Protein AF-A0A7W1QU74-F1 (afdb_monomer_lite)

Structure (mmCIF, N/CA/C/O backbone):
data_AF-A0A7W1QU74-F1
#
_entry.id   AF-A0A7W1QU74-F1
#
loop_
_atom_site.group_PDB
_atom_site.id
_atom_site.type_symbol
_atom_site.label_atom_id
_atom_site.label_alt_id
_atom_site.label_comp_id
_atom_site.label_asym_id
_atom_site.label_entity_id
_atom_site.label_seq_id
_atom_site.pdbx_PDB_ins_code
_atom_site.Cartn_x
_atom_site.Cartn_y
_atom_site.Cartn_z
_atom_site.occupancy
_atom_site.B_iso_or_equiv
_atom_site.auth_seq_id
_atom_site.auth_comp_id
_atom_site.auth_asym_id
_atom_site.auth_atom_id
_atom_site.pdbx_PDB_model_num
ATOM 1 N N . ILE A 1 1 ? -1.148 -2.366 17.565 1.00 85.62 1 ILE A N 1
ATOM 2 C CA . ILE A 1 1 ? -0.904 -1.074 16.875 1.00 85.62 1 ILE A CA 1
ATOM 3 C C . ILE A 1 1 ? -2.054 -0.741 15.926 1.00 85.62 1 ILE A C 1
ATOM 5 O O . ILE A 1 1 ? -2.780 0.194 16.216 1.00 85.62 1 ILE A O 1
ATOM 9 N N . LEU A 1 2 ? -2.307 -1.532 14.875 1.00 92.75 2 LEU A N 1
ATOM 10 C CA . LEU A 1 2 ? -3.390 -1.242 13.912 1.00 92.75 2 LEU A CA 1
ATOM 11 C C . LEU A 1 2 ? -4.818 -1.345 14.492 1.00 92.75 2 LEU A C 1
ATOM 13 O O . LEU A 1 2 ? -5.748 -0.751 13.965 1.00 92.75 2 LEU A O 1
ATOM 17 N N . ALA A 1 3 ? -5.010 -2.078 15.591 1.00 94.00 3 ALA A N 1
ATOM 18 C CA . ALA A 1 3 ? -6.294 -2.157 16.297 1.00 94.00 3 ALA A CA 1
ATOM 19 C C . ALA A 1 3 ? -6.562 -0.964 17.242 1.00 94.00 3 ALA A C 1
ATOM 21 O O . ALA A 1 3 ? -7.502 -1.013 18.028 1.00 94.00 3 ALA A O 1
ATOM 22 N N . GLY A 1 4 ? -5.733 0.082 17.189 1.00 90.62 4 GLY A N 1
ATOM 23 C CA . GLY A 1 4 ? -5.732 1.163 18.168 1.00 90.62 4 GLY A CA 1
ATOM 24 C C . GLY A 1 4 ? -4.735 0.896 19.296 1.00 90.62 4 GLY A C 1
ATOM 25 O O . GLY A 1 4 ? -4.360 -0.247 19.582 1.00 90.62 4 GLY A O 1
ATOM 26 N N . VAL A 1 5 ? -4.236 1.971 19.904 1.00 92.38 5 VAL A N 1
ATOM 27 C CA . VAL A 1 5 ? -3.297 1.944 21.037 1.00 92.38 5 VAL A CA 1
ATOM 28 C C . VAL A 1 5 ? -3.630 3.116 21.952 1.00 92.38 5 VAL A C 1
ATOM 30 O O . VAL A 1 5 ? -3.800 4.231 21.472 1.00 92.38 5 VAL A O 1
ATOM 33 N N . ARG A 1 6 ? -3.699 2.880 23.270 1.00 91.62 6 ARG A N 1
ATOM 34 C CA . ARG A 1 6 ? -3.923 3.928 24.290 1.00 91.62 6 ARG A CA 1
ATOM 35 C C . ARG A 1 6 ? -5.153 4.810 24.005 1.00 91.62 6 ARG A C 1
ATOM 37 O O . ARG A 1 6 ? -5.068 6.031 24.038 1.00 91.62 6 ARG A O 1
ATOM 44 N N . GLY A 1 7 ? -6.289 4.183 23.701 1.00 88.31 7 GLY A N 1
ATOM 45 C CA . GLY A 1 7 ? -7.550 4.887 23.435 1.00 88.31 7 GLY A CA 1
ATOM 46 C C . GLY A 1 7 ? -7.663 5.504 22.038 1.00 88.31 7 GLY A C 1
ATOM 47 O O . GLY A 1 7 ? -8.731 5.999 21.693 1.00 88.31 7 GLY A O 1
ATOM 48 N N . ALA A 1 8 ? -6.612 5.445 21.212 1.00 91.25 8 ALA A N 1
ATOM 49 C CA . ALA A 1 8 ? -6.726 5.800 19.804 1.00 91.25 8 ALA A CA 1
ATOM 50 C C . ALA A 1 8 ? -7.633 4.795 19.067 1.00 91.25 8 ALA A C 1
ATOM 52 O O . ALA A 1 8 ? -7.555 3.593 19.355 1.00 91.25 8 ALA A O 1
ATOM 53 N N . PRO A 1 9 ? -8.457 5.257 18.108 1.00 93.75 9 PRO A N 1
ATOM 54 C CA . PRO A 1 9 ? -9.289 4.372 17.305 1.00 93.75 9 PRO A CA 1
ATOM 55 C C . PRO A 1 9 ? -8.434 3.398 16.472 1.00 93.75 9 PRO A C 1
ATOM 57 O O . PRO A 1 9 ? -7.270 3.693 16.175 1.00 93.75 9 PRO A O 1
ATOM 60 N N . PRO A 1 10 ? -8.991 2.238 16.082 1.00 96.62 10 PRO A N 1
ATOM 61 C CA . PRO A 1 10 ? -8.355 1.365 15.103 1.00 96.62 10 PRO A CA 1
ATOM 62 C C . PRO A 1 10 ? -8.165 2.094 13.771 1.00 96.62 10 PRO A C 1
ATOM 64 O O . PRO A 1 10 ? -8.939 2.989 13.431 1.00 96.62 10 PRO A O 1
ATOM 67 N N . VAL A 1 11 ? -7.141 1.700 13.013 1.00 97.00 11 VAL A N 1
ATOM 68 C CA . VAL A 1 11 ? -6.965 2.203 11.647 1.00 97.00 11 VAL A CA 1
ATOM 69 C C . VAL A 1 11 ? -7.881 1.462 10.679 1.00 97.00 11 VAL A C 1
ATOM 71 O O . VAL A 1 11 ? -8.263 0.313 10.917 1.00 97.00 11 VAL A O 1
ATOM 74 N N . ASP A 1 12 ? -8.167 2.108 9.559 1.00 97.62 12 ASP A N 1
ATOM 75 C CA . ASP A 1 12 ? -8.837 1.526 8.408 1.00 97.62 12 ASP A CA 1
ATOM 76 C C . ASP A 1 12 ? -7.910 0.510 7.725 1.00 97.62 12 ASP A C 1
ATOM 78 O O . ASP A 1 12 ? -7.017 0.850 6.944 1.00 97.62 12 ASP A O 1
ATOM 82 N N . LYS A 1 13 ? -8.073 -0.760 8.097 1.00 96.81 13 LYS A N 1
ATOM 83 C CA . LYS A 1 13 ? -7.250 -1.853 7.570 1.00 96.81 13 LYS A CA 1
ATOM 84 C C . LYS A 1 13 ? -7.570 -2.146 6.111 1.00 96.81 13 LYS A C 1
ATOM 86 O O . LYS A 1 13 ? -6.653 -2.486 5.370 1.00 96.81 13 LYS A O 1
ATOM 91 N N . ASP A 1 14 ? -8.825 -1.989 5.706 1.00 97.88 14 ASP A N 1
ATOM 92 C CA . ASP A 1 14 ? -9.249 -2.255 4.333 1.00 97.88 14 ASP A CA 1
ATOM 93 C C . ASP A 1 14 ? -8.604 -1.244 3.384 1.00 97.88 14 ASP A C 1
ATOM 95 O O . ASP A 1 14 ? -8.079 -1.621 2.340 1.00 97.88 14 ASP A O 1
ATOM 99 N N . ALA A 1 15 ? -8.515 0.027 3.787 1.00 97.94 15 ALA A N 1
ATOM 100 C CA . ALA A 1 15 ? -7.771 1.031 3.033 1.00 97.94 15 ALA A CA 1
ATOM 101 C C . ALA A 1 15 ? -6.272 0.699 2.899 1.00 97.94 15 ALA A C 1
ATOM 103 O O . ALA A 1 15 ? -5.689 0.938 1.842 1.00 97.94 15 ALA A O 1
ATOM 104 N N . LEU A 1 16 ? -5.645 0.128 3.936 1.00 97.00 16 LEU A N 1
ATOM 105 C CA . LEU A 1 16 ? -4.246 -0.305 3.867 1.00 97.00 16 LEU A CA 1
ATOM 106 C C . LEU A 1 16 ? -4.066 -1.489 2.906 1.00 97.00 16 LEU A C 1
ATOM 108 O O . LEU A 1 16 ? -3.144 -1.478 2.095 1.00 97.00 16 LEU A O 1
ATOM 112 N N . VAL A 1 17 ? -4.958 -2.481 2.968 1.00 98.00 17 VAL A N 1
ATOM 113 C CA . VAL A 1 17 ? -4.954 -3.628 2.048 1.00 98.00 17 VAL A CA 1
ATOM 114 C C . VAL A 1 17 ? -5.151 -3.155 0.611 1.00 98.00 17 VAL A C 1
ATOM 116 O O . VAL A 1 17 ? -4.373 -3.528 -0.261 1.00 98.00 17 VAL A O 1
ATOM 119 N N . ASN A 1 18 ? -6.120 -2.273 0.369 1.00 98.38 18 ASN A N 1
ATOM 120 C CA . ASN A 1 18 ? -6.367 -1.711 -0.956 1.00 98.38 18 ASN A CA 1
ATOM 121 C C . ASN A 1 18 ? -5.154 -0.940 -1.484 1.00 98.38 18 ASN A C 1
ATOM 123 O O . ASN A 1 18 ? -4.807 -1.088 -2.650 1.00 98.38 18 ASN A O 1
ATOM 127 N N . LEU A 1 19 ? -4.468 -0.167 -0.635 1.00 97.62 19 LEU A N 1
ATOM 128 C CA . LEU A 1 19 ? -3.217 0.488 -1.017 1.00 97.62 19 LEU A CA 1
ATOM 129 C C . LEU A 1 19 ? -2.155 -0.531 -1.456 1.00 97.62 19 LEU A C 1
ATOM 131 O O . LEU A 1 19 ? -1.537 -0.348 -2.500 1.00 97.62 19 LEU A O 1
ATOM 135 N N . MET A 1 20 ? -1.961 -1.612 -0.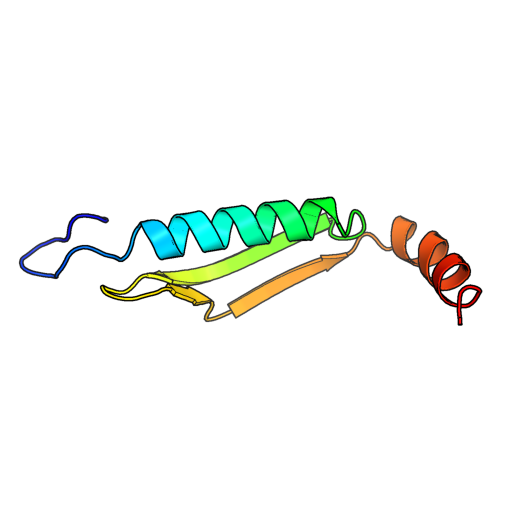697 1.00 97.56 20 MET A N 1
ATOM 136 C CA . MET A 1 20 ? -0.995 -2.661 -1.047 1.00 97.56 20 MET A CA 1
ATOM 137 C C . MET A 1 20 ? -1.352 -3.368 -2.361 1.00 97.56 20 MET A C 1
ATOM 139 O O . MET A 1 20 ? -0.461 -3.643 -3.162 1.00 97.56 20 MET A O 1
ATOM 143 N N . LEU A 1 21 ? -2.639 -3.632 -2.603 1.00 98.38 21 LEU A N 1
ATOM 144 C CA . LEU A 1 21 ? -3.114 -4.223 -3.855 1.00 98.38 21 LEU A CA 1
ATOM 145 C C . LEU A 1 21 ? -2.883 -3.284 -5.042 1.00 98.38 21 LEU A C 1
ATOM 147 O O . LEU A 1 21 ? -2.298 -3.709 -6.031 1.00 98.38 21 LEU A O 1
ATOM 151 N N . MET A 1 22 ? -3.235 -2.001 -4.914 1.00 97.25 22 MET A N 1
ATOM 152 C CA . MET A 1 22 ? -2.984 -1.002 -5.961 1.00 97.25 22 MET A CA 1
ATOM 153 C C . MET A 1 22 ? -1.491 -0.875 -6.284 1.00 97.25 22 MET A C 1
ATOM 155 O O . MET A 1 22 ? -1.122 -0.765 -7.448 1.00 97.25 22 MET A O 1
ATOM 159 N N . ILE A 1 23 ? -0.620 -0.921 -5.272 1.00 96.69 23 ILE A N 1
ATOM 160 C CA . ILE A 1 23 ? 0.836 -0.935 -5.473 1.00 96.69 23 ILE A CA 1
ATOM 161 C C . ILE A 1 23 ? 1.271 -2.197 -6.225 1.00 96.69 23 ILE A C 1
ATOM 163 O O . ILE A 1 23 ? 2.059 -2.109 -7.162 1.00 96.69 23 ILE A O 1
ATOM 167 N N . SER A 1 24 ? 0.753 -3.365 -5.840 1.00 96.06 24 SER A N 1
ATOM 168 C CA . SER A 1 24 ? 1.060 -4.625 -6.520 1.00 96.06 24 SER A CA 1
ATOM 169 C C . SER A 1 24 ? 0.641 -4.588 -7.992 1.00 96.06 24 SER A C 1
ATOM 171 O O . SER A 1 24 ? 1.401 -5.020 -8.858 1.00 96.06 24 SER A O 1
ATOM 173 N N . GLU A 1 25 ? -0.548 -4.061 -8.283 1.00 97.12 25 GLU A N 1
ATOM 174 C CA . GLU A 1 25 ? -1.051 -3.880 -9.646 1.00 97.12 25 GLU A CA 1
ATOM 175 C C . GLU A 1 25 ? -0.187 -2.888 -10.430 1.00 97.12 25 GLU A C 1
ATOM 177 O O . GLU A 1 25 ? 0.200 -3.185 -11.558 1.00 97.12 25 GLU A O 1
ATOM 182 N N . LEU A 1 26 ? 0.187 -1.758 -9.819 1.00 95.06 26 LEU A N 1
ATOM 183 C CA . LEU A 1 26 ? 1.060 -0.753 -10.422 1.00 95.06 26 LEU A CA 1
ATOM 184 C C . LEU A 1 26 ? 2.416 -1.355 -10.816 1.00 95.06 26 LEU A C 1
ATOM 186 O O . LEU A 1 26 ? 2.813 -1.259 -11.972 1.00 95.06 26 LEU A O 1
ATOM 190 N N . CYS A 1 27 ? 3.105 -2.021 -9.890 1.00 93.06 27 CYS A N 1
ATOM 191 C CA . CYS A 1 27 ? 4.410 -2.621 -10.175 1.00 93.06 27 CYS A CA 1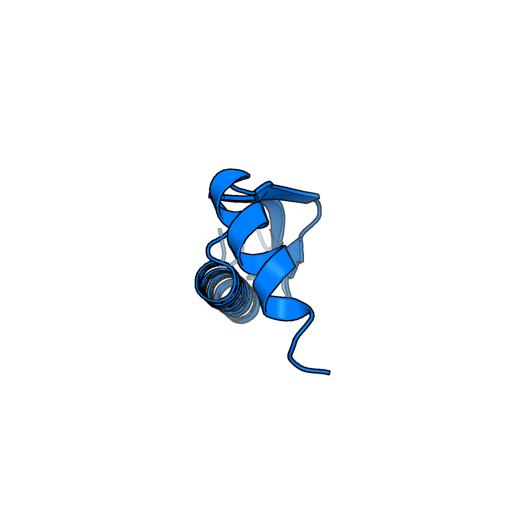
ATOM 192 C C . CYS A 1 27 ? 4.323 -3.758 -11.207 1.00 93.06 27 CYS A C 1
ATOM 194 O O . CYS A 1 27 ? 5.275 -3.994 -11.941 1.00 93.06 27 CYS A O 1
ATOM 196 N N . THR A 1 28 ? 3.185 -4.455 -11.291 1.00 92.25 28 THR A N 1
ATOM 197 C CA . THR A 1 28 ? 2.967 -5.496 -12.311 1.00 92.25 28 THR A CA 1
ATOM 198 C C . THR A 1 28 ? 2.695 -4.890 -13.690 1.00 92.25 28 THR A C 1
ATOM 200 O O . THR A 1 28 ? 3.155 -5.419 -14.699 1.00 92.25 28 THR A O 1
ATOM 203 N N . ALA A 1 29 ? 1.944 -3.788 -13.745 1.00 93.31 29 ALA A N 1
ATOM 204 C CA . ALA A 1 29 ? 1.601 -3.102 -14.987 1.00 93.31 29 ALA A CA 1
ATOM 205 C C . ALA A 1 29 ? 2.782 -2.324 -15.589 1.00 93.31 29 ALA A C 1
ATOM 207 O O . ALA A 1 29 ? 2.828 -2.140 -16.804 1.00 93.31 29 ALA A O 1
ATOM 208 N N . PHE A 1 30 ? 3.722 -1.883 -14.748 1.00 91.62 30 PHE A N 1
ATOM 209 C CA . PHE A 1 30 ? 4.880 -1.078 -15.132 1.00 91.62 30 PHE A CA 1
ATOM 210 C C . PHE A 1 30 ? 6.183 -1.770 -14.702 1.00 91.62 30 PHE A C 1
ATOM 212 O O . PHE A 1 30 ? 6.757 -1.411 -13.669 1.00 91.62 30 PHE A O 1
ATOM 219 N N . PRO A 1 31 ? 6.668 -2.767 -15.469 1.00 88.94 31 PRO A N 1
ATOM 220 C CA . PRO A 1 31 ? 7.905 -3.483 -15.155 1.00 88.94 31 PRO A CA 1
ATOM 221 C C . PRO A 1 31 ? 9.152 -2.585 -15.178 1.00 88.94 31 PRO A C 1
ATOM 223 O O . PRO A 1 31 ? 10.199 -2.990 -14.685 1.00 88.94 31 PRO A O 1
ATOM 226 N N . GLU A 1 32 ? 9.062 -1.365 -15.721 1.00 91.06 32 GLU A N 1
ATOM 227 C CA . GLU A 1 32 ? 10.118 -0.358 -15.629 1.00 91.06 32 GLU A CA 1
ATOM 228 C C . GLU A 1 32 ? 10.329 0.184 -14.208 1.00 91.06 32 GLU A C 1
ATOM 230 O O . GLU A 1 32 ? 11.369 0.786 -13.945 1.00 91.06 32 GLU A O 1
ATOM 235 N N . ILE A 1 33 ? 9.372 -0.004 -13.292 1.00 93.75 33 ILE A N 1
ATOM 236 C CA . ILE A 1 33 ? 9.523 0.379 -11.887 1.00 93.75 33 ILE A CA 1
ATOM 237 C C . ILE A 1 33 ? 10.490 -0.601 -11.217 1.00 93.75 33 ILE A C 1
ATOM 239 O O . ILE A 1 33 ? 10.130 -1.724 -10.873 1.00 93.75 33 ILE A O 1
ATOM 243 N N . ALA A 1 34 ? 11.724 -0.152 -10.998 1.00 93.88 34 ALA A N 1
ATOM 244 C CA . ALA A 1 34 ? 12.754 -0.915 -10.301 1.00 93.88 34 ALA A CA 1
ATOM 245 C C . ALA A 1 34 ? 12.572 -0.866 -8.775 1.00 93.88 34 ALA A C 1
ATOM 247 O O . ALA A 1 34 ? 12.811 -1.853 -8.083 1.00 93.88 34 ALA A O 1
ATOM 248 N N . GLU A 1 35 ? 12.143 0.283 -8.247 1.00 94.81 35 GLU A N 1
ATOM 249 C CA . GLU A 1 35 ? 11.874 0.487 -6.822 1.00 94.81 35 GLU A CA 1
ATOM 250 C C . GLU A 1 35 ? 10.684 1.433 -6.651 1.00 94.81 35 GLU A C 1
ATOM 252 O O . GLU A 1 35 ? 10.601 2.469 -7.312 1.00 94.81 35 GLU A O 1
ATOM 257 N N . LEU A 1 36 ? 9.789 1.097 -5.724 1.00 96.12 36 LEU A N 1
ATOM 258 C CA . LEU A 1 36 ? 8.749 1.987 -5.223 1.00 96.12 36 LEU A CA 1
ATOM 259 C C . LEU A 1 36 ? 8.868 2.041 -3.701 1.00 96.12 36 LEU A C 1
ATOM 261 O O . LEU A 1 36 ? 8.596 1.055 -3.017 1.00 96.12 36 LEU A O 1
ATOM 265 N N . ASP A 1 37 ? 9.258 3.199 -3.182 1.00 97.31 37 ASP A N 1
ATOM 266 C CA . ASP A 1 37 ? 9.394 3.460 -1.751 1.00 97.31 37 ASP A CA 1
ATOM 267 C C . ASP A 1 37 ? 8.339 4.483 -1.326 1.00 97.31 37 ASP A C 1
ATOM 269 O O . ASP A 1 37 ? 8.279 5.596 -1.856 1.00 97.31 37 ASP A O 1
ATOM 273 N N . LEU A 1 38 ? 7.484 4.094 -0.382 1.00 97.69 38 LEU A N 1
ATOM 274 C CA . LEU A 1 38 ? 6.451 4.954 0.186 1.00 97.69 38 LEU A CA 1
ATOM 275 C C . LEU A 1 38 ? 6.799 5.228 1.641 1.00 97.69 38 LEU A C 1
ATOM 277 O O . LEU A 1 38 ? 6.552 4.394 2.518 1.00 97.69 38 LEU A O 1
ATOM 281 N N . ASN A 1 39 ? 7.355 6.403 1.914 1.00 94.44 39 ASN A N 1
ATOM 282 C CA . ASN A 1 39 ? 7.800 6.728 3.256 1.00 94.44 39 ASN A CA 1
ATOM 283 C C . ASN A 1 39 ? 7.705 8.232 3.553 1.00 94.44 39 ASN A C 1
ATOM 285 O O . ASN A 1 39 ? 8.551 8.979 3.074 1.00 94.44 39 ASN A O 1
ATOM 289 N N . PRO A 1 40 ? 6.769 8.689 4.411 1.00 96.81 40 PRO A N 1
ATOM 290 C CA . PRO A 1 40 ? 5.872 7.886 5.247 1.00 96.81 40 PRO A CA 1
ATOM 291 C C . PRO A 1 40 ? 4.482 7.637 4.639 1.00 96.81 40 PRO A C 1
ATOM 293 O O . PRO A 1 40 ? 3.868 8.517 4.032 1.00 96.81 40 PRO A O 1
ATOM 296 N N . VAL A 1 41 ? 3.920 6.462 4.945 1.00 97.31 41 VAL A N 1
ATOM 297 C CA . VAL A 1 41 ? 2.483 6.171 4.805 1.00 97.31 41 VAL A CA 1
ATOM 298 C C . VAL A 1 41 ? 1.799 6.343 6.159 1.00 97.31 41 VAL A C 1
ATOM 300 O O . VAL A 1 41 ? 2.162 5.703 7.147 1.00 97.31 41 VAL A O 1
ATOM 303 N N . ARG A 1 42 ? 0.779 7.200 6.216 1.00 96.19 42 ARG A N 1
ATOM 304 C CA . ARG A 1 42 ? -0.079 7.373 7.393 1.00 96.19 42 ARG A CA 1
ATOM 305 C C . ARG A 1 42 ? -1.404 6.649 7.207 1.00 96.19 42 ARG A C 1
ATOM 307 O O . ARG A 1 42 ? -2.120 6.909 6.248 1.00 96.19 42 ARG A O 1
ATOM 314 N N . ALA A 1 43 ? -1.761 5.806 8.171 1.00 96.19 43 ALA A N 1
ATOM 315 C CA . ALA A 1 43 ? 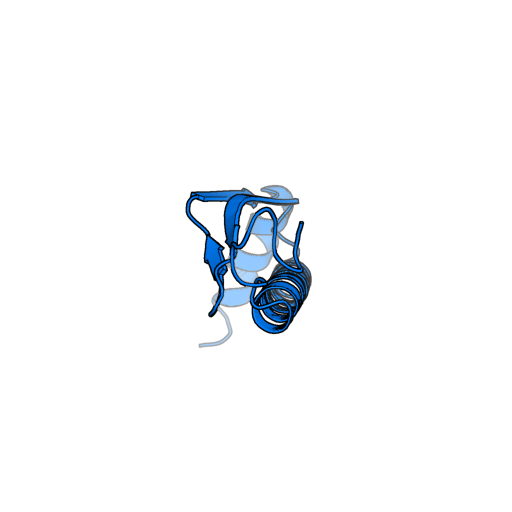-3.077 5.181 8.258 1.00 96.19 43 ALA A CA 1
ATOM 316 C C . ALA A 1 43 ? -3.930 5.875 9.326 1.00 96.19 43 ALA A C 1
ATOM 318 O O . ALA A 1 43 ? -3.462 6.114 10.442 1.00 96.19 43 ALA A O 1
ATOM 319 N N . TYR A 1 44 ? -5.178 6.187 8.985 1.00 95.94 44 TYR A N 1
ATOM 320 C CA . TYR A 1 44 ? -6.135 6.843 9.872 1.00 95.94 44 TYR A CA 1
ATOM 321 C C . TYR A 1 44 ? -7.293 5.899 10.193 1.00 95.94 44 TYR A C 1
ATOM 323 O O . TYR A 1 44 ? -7.381 4.804 9.649 1.00 95.94 44 TYR A O 1
ATOM 331 N N . ALA A 1 45 ? -8.218 6.329 11.053 1.00 96.00 45 ALA A N 1
ATOM 332 C CA . ALA A 1 45 ? -9.463 5.592 11.294 1.00 96.00 45 ALA A CA 1
ATOM 333 C C . ALA A 1 45 ? -10.355 5.486 10.043 1.00 96.00 45 ALA A C 1
ATOM 335 O O . ALA A 1 45 ? -11.252 4.651 9.995 1.00 96.00 45 ALA A O 1
ATOM 336 N N . ARG A 1 46 ? -10.114 6.343 9.042 1.00 96.19 46 ARG A N 1
ATOM 337 C CA . ARG A 1 46 ? -10.752 6.296 7.729 1.00 96.19 46 ARG A CA 1
ATOM 338 C C . ARG A 1 46 ? -9.718 6.625 6.660 1.00 96.19 46 ARG A C 1
ATOM 340 O O . ARG A 1 46 ? -9.254 7.762 6.592 1.00 96.19 46 ARG A O 1
ATOM 347 N N . GLY A 1 47 ? -9.378 5.641 5.840 1.00 97.06 47 GLY A N 1
ATOM 348 C CA . GLY A 1 47 ? -8.413 5.793 4.760 1.00 97.06 47 GLY A CA 1
ATOM 349 C C . GLY A 1 47 ? -6.940 5.834 5.183 1.00 97.06 47 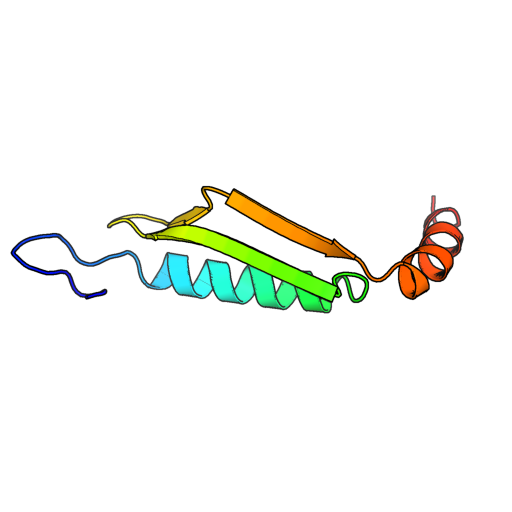GLY A C 1
ATOM 350 O O . GLY A 1 47 ? -6.560 5.705 6.352 1.00 97.06 47 GLY A O 1
ATOM 351 N N . VAL A 1 48 ? -6.104 6.043 4.170 1.00 97.94 48 VAL A N 1
ATOM 352 C CA . VAL A 1 48 ? -4.644 6.138 4.254 1.00 97.94 48 VAL A CA 1
ATOM 353 C C . VAL A 1 48 ? -4.157 7.327 3.423 1.00 97.94 48 VAL A C 1
ATOM 355 O O . VAL A 1 48 ? -4.817 7.729 2.468 1.00 97.94 48 VAL A O 1
ATOM 358 N N . ALA A 1 49 ? -3.007 7.893 3.780 1.00 97.56 49 ALA A N 1
ATOM 359 C CA . ALA A 1 49 ? -2.337 8.938 3.016 1.00 97.56 49 ALA A CA 1
ATOM 360 C C . ALA A 1 49 ? -0.858 8.597 2.837 1.00 97.56 49 ALA A C 1
ATOM 362 O O . ALA A 1 49 ? -0.160 8.293 3.806 1.00 97.56 49 ALA A O 1
ATOM 363 N N . ILE A 1 50 ? -0.384 8.700 1.602 1.00 97.62 50 ILE A N 1
ATOM 364 C CA . ILE A 1 50 ? 1.037 8.679 1.268 1.00 97.62 50 ILE A CA 1
ATOM 365 C C . ILE A 1 50 ? 1.516 10.125 1.362 1.00 97.62 50 ILE A C 1
ATOM 367 O O . ILE A 1 50 ? 0.971 10.992 0.681 1.00 97.62 50 ILE A O 1
ATOM 371 N N . LEU A 1 51 ? 2.465 10.402 2.252 1.00 97.75 51 LEU A N 1
ATOM 372 C CA . LEU A 1 51 ? 2.983 11.760 2.435 1.00 97.75 51 LEU A CA 1
ATOM 373 C C . LEU A 1 51 ? 4.179 12.054 1.533 1.00 97.75 51 LEU A C 1
ATOM 375 O O . LEU A 1 51 ? 4.395 13.210 1.187 1.00 97.75 51 LEU A O 1
ATOM 379 N N . ASP A 1 52 ? 4.929 11.016 1.174 1.00 97.31 52 ASP A N 1
ATOM 380 C CA . ASP A 1 52 ? 6.047 11.077 0.243 1.00 97.31 52 ASP A CA 1
ATOM 381 C C . ASP A 1 52 ? 6.192 9.729 -0.474 1.00 97.31 52 ASP A C 1
ATOM 383 O O . ASP A 1 52 ? 5.845 8.676 0.079 1.00 97.31 52 ASP A O 1
ATOM 387 N N . ALA A 1 53 ? 6.660 9.777 -1.718 1.00 96.75 53 ALA A N 1
ATOM 388 C CA . ALA A 1 53 ? 6.859 8.609 -2.560 1.00 96.75 53 ALA A CA 1
ATOM 389 C C . ALA A 1 53 ? 8.058 8.823 -3.482 1.00 96.75 53 ALA A C 1
ATOM 391 O O . ALA A 1 53 ? 8.166 9.852 -4.152 1.00 96.75 53 ALA A O 1
ATOM 392 N N . ARG A 1 54 ? 8.918 7.810 -3.576 1.00 97.25 54 ARG A N 1
ATOM 393 C CA . ARG A 1 54 ? 10.027 7.762 -4.528 1.00 97.25 54 ARG A CA 1
ATOM 394 C C . ARG A 1 54 ? 9.852 6.563 -5.448 1.00 97.25 54 ARG A C 1
ATOM 396 O O . ARG A 1 54 ? 9.589 5.454 -4.991 1.00 97.25 54 ARG A O 1
ATOM 403 N N . ILE A 1 55 ? 10.039 6.802 -6.743 1.00 95.88 55 ILE A N 1
ATOM 404 C CA . ILE A 1 55 ? 10.048 5.765 -7.774 1.00 95.88 55 ILE A CA 1
ATOM 405 C C . ILE A 1 55 ? 11.416 5.781 -8.438 1.00 95.88 55 ILE A C 1
ATOM 407 O O . ILE A 1 55 ? 11.859 6.826 -8.918 1.00 95.88 55 ILE A O 1
ATOM 411 N N . LEU A 1 56 ? 12.072 4.628 -8.469 1.00 94.81 56 LEU A N 1
ATOM 412 C CA . LEU A 1 56 ? 13.245 4.398 -9.296 1.00 94.81 56 LEU A CA 1
ATOM 413 C C . LEU A 1 56 ? 12.813 3.619 -10.532 1.00 94.81 56 LEU A C 1
ATOM 415 O O . LEU A 1 56 ? 12.137 2.597 -10.418 1.00 94.81 56 LEU A O 1
ATOM 419 N N . LEU A 1 57 ? 13.223 4.094 -11.701 1.00 93.75 57 LEU A N 1
ATOM 420 C CA . LEU A 1 57 ? 12.965 3.420 -12.965 1.00 93.75 57 LEU A CA 1
ATOM 421 C C . LEU A 1 57 ? 14.241 2.742 -13.464 1.00 93.75 57 LEU A C 1
ATOM 423 O O . LEU A 1 57 ? 15.326 3.320 -13.367 1.00 93.75 57 LEU A O 1
ATOM 427 N N . ASP A 1 58 ? 14.108 1.548 -14.035 1.00 90.88 58 ASP A N 1
ATOM 428 C CA . ASP A 1 58 ? 15.198 0.903 -14.759 1.00 90.88 58 ASP A CA 1
ATOM 429 C C . ASP A 1 58 ? 15.332 1.519 -16.158 1.00 90.88 58 ASP A C 1
ATOM 431 O O . ASP A 1 58 ? 14.515 1.293 -17.056 1.00 90.88 58 ASP A O 1
ATOM 435 N N . ALA A 1 59 ? 16.404 2.289 -16.353 1.00 76.50 59 ALA A N 1
ATOM 436 C CA . ALA A 1 59 ? 16.712 2.957 -17.612 1.00 76.50 59 ALA A CA 1
ATOM 437 C C . ALA A 1 59 ? 16.847 1.990 -18.805 1.00 76.50 59 ALA A C 1
ATOM 439 O O . ALA A 1 59 ? 16.589 2.402 -19.938 1.00 76.50 59 ALA A O 1
ATOM 440 N N . ALA A 1 60 ? 17.197 0.718 -18.576 1.00 73.88 60 ALA A N 1
ATOM 441 C CA . ALA A 1 60 ? 17.272 -0.284 -19.638 1.00 73.88 60 ALA A CA 1
ATOM 442 C C . ALA A 1 60 ? 15.886 -0.634 -20.216 1.00 73.88 60 ALA A C 1
ATOM 444 O O . ALA A 1 60 ? 15.774 -0.922 -21.408 1.00 73.88 60 ALA A O 1
ATOM 445 N N . CYS A 1 61 ? 14.825 -0.540 -19.408 1.00 63.53 61 CYS A N 1
ATOM 446 C CA . CYS A 1 61 ? 13.449 -0.805 -19.834 1.00 63.53 61 CYS A CA 1
ATOM 447 C C . CYS A 1 61 ? 12.777 0.418 -20.487 1.00 63.53 61 CYS A C 1
ATOM 449 O O . CYS A 1 61 ? 11.885 0.259 -21.321 1.00 63.53 61 CYS A O 1
ATOM 451 N N . ILE A 1 62 ? 13.231 1.643 -20.186 1.00 59.78 62 ILE A N 1
ATOM 452 C CA . ILE A 1 62 ? 12.636 2.882 -20.729 1.00 59.78 62 ILE A CA 1
ATOM 453 C C . ILE A 1 62 ? 12.796 2.964 -22.258 1.00 59.78 62 ILE A C 1
ATOM 455 O O . ILE A 1 62 ? 11.867 3.370 -22.959 1.00 59.78 62 ILE A O 1
ATOM 459 N N . GLY A 1 63 ? 13.944 2.539 -22.799 1.00 55.88 63 GLY A N 1
ATOM 460 C CA . GLY A 1 63 ? 14.217 2.597 -24.242 1.00 55.88 63 GLY A CA 1
ATOM 461 C C . GLY A 1 63 ? 13.334 1.675 -25.093 1.00 55.88 63 GLY A C 1
ATOM 462 O O . GLY A 1 63 ? 13.077 1.985 -26.253 1.00 55.88 63 GLY A O 1
ATOM 463 N N . ILE A 1 64 ? 12.841 0.575 -24.517 1.00 57.94 64 ILE A N 1
ATOM 464 C CA . ILE A 1 64 ? 12.012 -0.418 -25.217 1.00 57.94 64 ILE A CA 1
ATOM 465 C C . ILE A 1 64 ? 10.575 0.104 -25.385 1.00 57.94 64 ILE A C 1
ATOM 467 O O . ILE A 1 64 ? 9.997 0.002 -26.463 1.00 57.94 64 ILE A O 1
ATOM 471 N N . PHE A 1 65 ? 10.014 0.753 -24.361 1.00 55.91 65 PHE A N 1
ATOM 472 C CA . PHE A 1 65 ? 8.603 1.161 -24.368 1.00 55.91 65 PHE A CA 1
ATOM 473 C C . PHE A 1 65 ? 8.328 2.567 -24.918 1.00 55.91 65 PHE A C 1
ATOM 475 O O . PHE A 1 65 ? 7.216 2.813 -25.391 1.00 55.91 65 PHE A O 1
ATOM 482 N N . VAL A 1 66 ? 9.302 3.492 -24.907 1.00 58.38 66 VAL A N 1
ATOM 483 C CA . VAL A 1 66 ? 9.138 4.800 -25.583 1.00 58.38 66 VAL A CA 1
ATOM 484 C C . VAL A 1 66 ? 8.970 4.612 -27.101 1.00 58.38 66 VAL A C 1
ATOM 486 O O . VAL A 1 66 ? 8.263 5.394 -27.734 1.00 58.38 66 VAL A O 1
ATOM 489 N N . GLY A 1 67 ? 9.546 3.547 -27.674 1.00 51.31 67 GLY A N 1
ATOM 490 C CA . GLY A 1 67 ? 9.333 3.155 -29.072 1.00 51.31 67 GLY A CA 1
ATOM 491 C C . GLY A 1 67 ? 7.971 2.5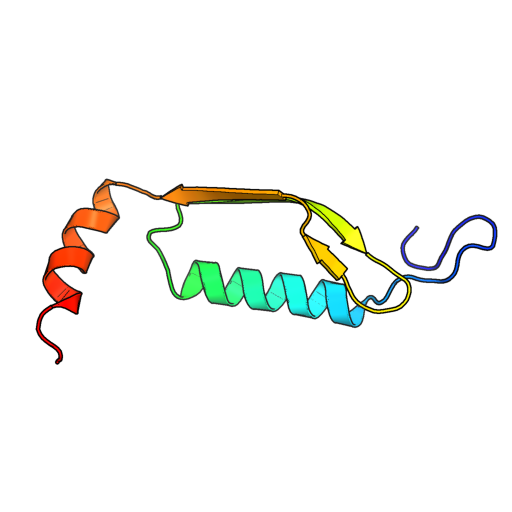02 -29.342 1.00 51.31 67 GLY A C 1
ATOM 492 O O . GLY A 1 67 ? 7.345 2.811 -30.354 1.00 51.31 67 GLY A O 1
ATOM 493 N N . ASP A 1 68 ? 7.477 1.662 -28.427 1.00 58.09 68 ASP A N 1
ATOM 494 C CA . ASP A 1 68 ? 6.247 0.877 -28.636 1.00 58.09 68 ASP A CA 1
ATOM 495 C C . ASP A 1 68 ? 4.947 1.659 -28.387 1.00 58.09 68 ASP A C 1
ATOM 497 O O . ASP A 1 68 ? 3.911 1.354 -28.982 1.00 58.09 68 ASP A O 1
ATOM 501 N N . ARG A 1 69 ? 4.963 2.701 -27.543 1.00 56.78 69 ARG A N 1
ATOM 502 C CA . ARG A 1 69 ? 3.735 3.442 -27.185 1.00 56.78 69 ARG A CA 1
ATOM 503 C C . ARG A 1 69 ? 3.364 4.585 -28.141 1.00 56.78 69 ARG A C 1
ATOM 505 O O . ARG A 1 69 ? 2.307 5.185 -27.967 1.00 56.78 69 ARG A O 1
ATOM 512 N N . LEU A 1 70 ? 4.188 4.871 -29.155 1.00 49.44 70 LEU A N 1
ATOM 513 C CA . LEU A 1 70 ? 3.910 5.886 -30.187 1.00 49.44 70 LEU A CA 1
ATOM 514 C C . LEU A 1 70 ? 3.325 5.313 -31.496 1.00 49.44 70 LEU A C 1
ATOM 516 O O . LEU A 1 70 ? 3.089 6.080 -32.424 1.00 49.44 70 LEU A O 1
ATOM 520 N N . GLN A 1 71 ? 3.053 4.003 -31.585 1.00 49.19 71 GLN A N 1
ATOM 521 C CA . GLN A 1 71 ? 2.421 3.381 -32.766 1.00 49.19 71 GLN A CA 1
ATOM 522 C C . GLN A 1 71 ? 0.974 2.897 -32.551 1.00 49.19 71 GLN A C 1
ATOM 524 O O . GLN A 1 71 ? 0.449 2.163 -33.386 1.00 49.19 71 GLN A O 1
ATOM 529 N N . GLN A 1 72 ? 0.306 3.297 -31.465 1.00 47.66 72 GLN A N 1
ATOM 530 C CA . GLN A 1 72 ? -1.096 2.916 -31.210 1.00 47.66 72 GLN A CA 1
ATOM 531 C C . GLN A 1 72 ?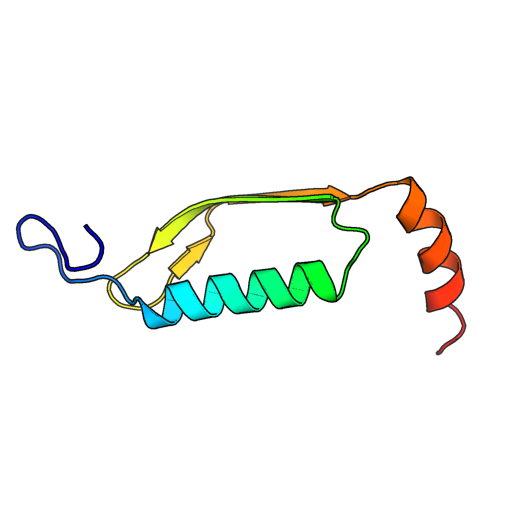 -2.038 4.103 -30.953 1.00 47.66 72 GLN A C 1
ATOM 533 O O . GLN A 1 72 ? -2.979 3.983 -30.168 1.00 47.66 72 GLN A O 1
ATOM 538 N N . VAL A 1 73 ? -1.820 5.232 -31.638 1.00 40.75 73 VAL A N 1
ATOM 539 C CA . VAL A 1 73 ? -2.830 6.301 -31.767 1.00 40.75 73 VAL A CA 1
ATOM 540 C C . VAL A 1 73 ? -2.917 6.772 -33.210 1.00 40.75 73 VAL A C 1
ATOM 542 O O . VAL A 1 73 ? -1.841 7.010 -33.801 1.00 40.75 73 VAL A O 1
#

Foldseek 3Di:
DQCDDPPFHHFDVVLVVVVVVVVVVVCVVCVQFPDKDQPPWDTHNDHIDRPDIDTDGDPVVVVVVVVVVVPPD

Radius of gyration: 17.08 Å; chains: 1; bounding box: 28×17×57 Å

Sequence (73 aa):
ILAGVRGAPPVDKDALVNLMLMISELCTAFPEIAELDLNPVRAYARGVAILDARILLDAACIGIFVGDRLQQV

Secondary structure (DSSP, 8-state):
-TT-STTPPPP-HHHHHHHHHHHHHHHHH-TTEEEEEE-PEEE-SS-EEE--EEEEE-HHHHHHHHHHTTS--

pLDDT: mean 87.34, std 16.16, range [40.75, 98.38]